Protein AF-A0A9X3AN51-F1 (afdb_monomer_lite)

pLDDT: mean 80.62, std 13.27, range [45.66, 94.44]

Radius of gyration: 24.49 Å; chains: 1; bounding box: 88×29×37 Å

Sequence (108 aa):
MTDPLPATTDEASLGEILGAALRSVAREPDDDHCDRLAARAQYQAALDLSDQLAGVFAVSSGEVFDALCSIPDNMLVLLESPEGWTALAGYVATDFGVPIVTYRPTIH

Foldseek 3Di:
DDDDDPDPDDPQDPCNVVVVVVVVVVPPPDPVRVVVVVVVLLLVLLLVLLVVCCVVLVHHSVLSSVLVVVDDPVLSVLSVDQVSSLVSSQVSCVVSVHPRDRDGDDDD

Structure (mmCIF, N/CA/C/O backbone):
data_AF-A0A9X3AN51-F1
#
_entry.id   AF-A0A9X3AN51-F1
#
loop_
_atom_site.group_PDB
_atom_site.id
_atom_site.type_symbol
_atom_site.label_atom_id
_atom_site.label_alt_id
_atom_site.label_comp_id
_atom_site.label_asym_id
_atom_site.label_entity_id
_atom_site.label_seq_id
_atom_site.pdbx_PDB_ins_code
_atom_site.Cartn_x
_atom_site.Cartn_y
_atom_site.Cartn_z
_atom_site.occupancy
_atom_site.B_iso_or_equiv
_atom_site.auth_seq_id
_atom_site.auth_comp_id
_atom_site.auth_asym_id
_atom_site.auth_atom_id
_atom_site.pdbx_PDB_model_num
ATOM 1 N N . MET A 1 1 ? 70.537 12.376 -16.002 1.00 46.62 1 MET A N 1
ATOM 2 C CA . MET A 1 1 ? 69.946 11.066 -16.328 1.00 46.62 1 MET A CA 1
ATOM 3 C C . MET A 1 1 ? 68.683 11.003 -15.498 1.00 46.62 1 MET A C 1
ATOM 5 O O . MET A 1 1 ? 68.744 10.657 -14.329 1.00 46.62 1 MET A O 1
ATOM 9 N N . THR A 1 2 ? 67.614 11.578 -16.043 1.00 46.19 2 THR A N 1
ATOM 10 C CA . THR A 1 2 ? 66.390 11.90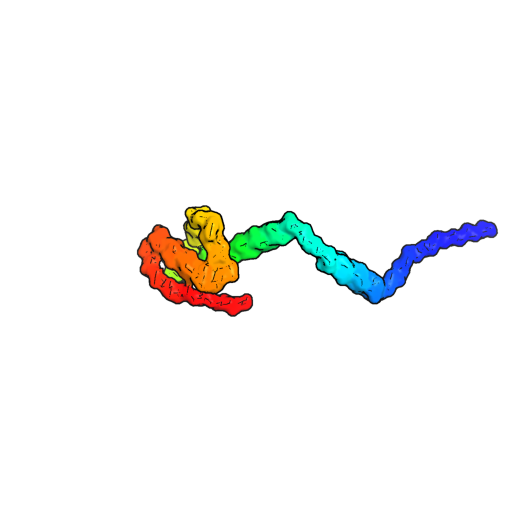5 -15.308 1.00 46.19 2 THR A CA 1
ATOM 11 C C . THR A 1 2 ? 65.282 11.076 -15.929 1.00 46.19 2 THR A C 1
ATOM 13 O O . THR A 1 2 ? 64.996 11.243 -17.113 1.00 46.19 2 THR A O 1
ATOM 16 N N . ASP A 1 3 ? 64.746 10.146 -15.147 1.00 47.12 3 ASP A N 1
ATOM 17 C CA . ASP A 1 3 ? 63.564 9.358 -15.484 1.00 47.12 3 ASP A CA 1
ATOM 18 C C . ASP A 1 3 ? 62.372 10.293 -15.761 1.00 47.12 3 ASP A C 1
ATOM 20 O O . ASP A 1 3 ? 62.112 11.185 -14.944 1.00 47.12 3 ASP A O 1
ATOM 24 N N . PRO A 1 4 ? 61.640 10.143 -16.878 1.00 52.09 4 PRO A N 1
ATOM 25 C CA . PRO A 1 4 ? 60.364 10.818 -17.044 1.00 52.09 4 PRO A CA 1
ATOM 26 C C . PRO A 1 4 ? 59.313 10.158 -16.139 1.00 52.09 4 PRO A C 1
ATOM 28 O O . PRO A 1 4 ? 59.048 8.960 -16.233 1.00 52.09 4 PRO A O 1
ATOM 31 N N . LEU A 1 5 ? 58.720 10.965 -15.253 1.00 53.88 5 LEU A N 1
ATOM 32 C CA . LEU A 1 5 ? 57.574 10.592 -14.421 1.00 53.88 5 LEU A CA 1
ATOM 33 C C . LEU A 1 5 ? 56.420 10.021 -15.273 1.00 53.88 5 LEU A C 1
ATOM 35 O O . LEU A 1 5 ? 56.190 10.506 -16.384 1.00 53.88 5 LEU A O 1
ATOM 39 N N . PRO A 1 6 ? 55.663 9.037 -14.752 1.00 52.00 6 PRO A N 1
ATOM 40 C CA . PRO A 1 6 ? 54.514 8.474 -15.448 1.00 52.00 6 PRO A CA 1
ATOM 41 C C . PRO A 1 6 ? 53.446 9.550 -15.652 1.00 52.00 6 PRO A C 1
ATOM 43 O O . PRO A 1 6 ? 53.080 10.257 -14.712 1.00 52.00 6 PRO A O 1
ATOM 46 N N . ALA A 1 7 ? 52.964 9.660 -16.893 1.00 48.53 7 ALA A N 1
ATOM 47 C CA . ALA A 1 7 ? 51.843 10.510 -17.262 1.00 48.53 7 ALA A CA 1
ATOM 48 C C . ALA A 1 7 ? 50.667 10.225 -16.321 1.00 48.53 7 ALA A C 1
ATOM 50 O O . ALA A 1 7 ? 50.156 9.106 -16.251 1.00 48.53 7 ALA A O 1
ATOM 51 N N . THR A 1 8 ? 50.299 11.243 -15.551 1.00 51.62 8 THR A N 1
ATOM 52 C CA . THR A 1 8 ? 49.121 11.248 -14.698 1.00 51.62 8 THR A CA 1
ATOM 53 C C . THR A 1 8 ? 47.890 10.966 -15.543 1.00 51.62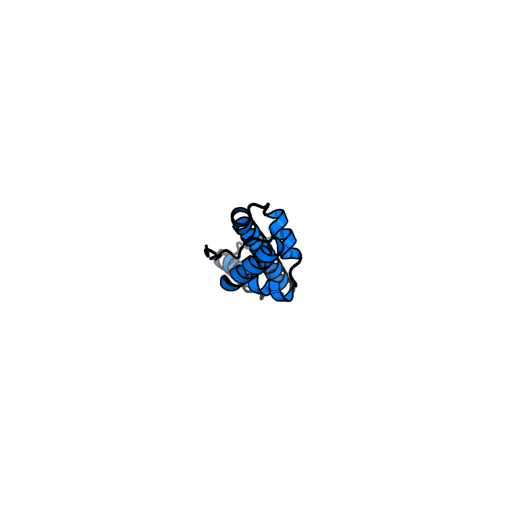 8 THR A C 1
ATOM 55 O O . THR A 1 8 ? 47.691 11.583 -16.587 1.00 51.62 8 THR A O 1
ATOM 58 N N . THR A 1 9 ? 47.109 10.012 -15.056 1.00 54.75 9 THR A N 1
ATOM 59 C CA . THR A 1 9 ? 45.788 9.581 -15.496 1.00 54.75 9 THR A CA 1
ATOM 60 C C . THR A 1 9 ? 44.962 10.703 -16.130 1.00 54.75 9 THR A C 1
ATOM 62 O O . THR A 1 9 ? 44.729 11.725 -15.489 1.00 54.75 9 THR A O 1
ATOM 65 N N . ASP A 1 10 ? 44.543 10.450 -17.373 1.00 54.47 10 ASP A N 1
ATOM 66 C CA . ASP A 1 10 ? 43.519 11.127 -18.177 1.00 54.47 10 ASP A CA 1
ATOM 67 C C . ASP A 1 10 ? 42.684 12.191 -17.447 1.00 54.47 10 ASP A C 1
ATOM 69 O O . ASP A 1 10 ? 41.839 11.882 -16.600 1.00 54.47 10 ASP A O 1
ATOM 73 N N . GLU A 1 11 ? 42.831 13.444 -17.882 1.00 62.84 11 GLU A N 1
ATOM 74 C CA . GLU A 1 11 ? 41.798 14.471 -17.753 1.00 62.84 11 GLU A CA 1
ATOM 75 C C . GLU A 1 11 ? 40.622 14.087 -18.660 1.00 62.84 11 GLU A C 1
ATOM 77 O O . GLU A 1 11 ? 40.445 14.639 -19.746 1.00 62.84 11 GLU A O 1
ATOM 82 N N . ALA A 1 12 ? 39.831 13.100 -18.235 1.00 67.12 12 ALA A N 1
ATOM 83 C CA . ALA A 1 12 ? 38.597 12.758 -18.924 1.00 67.12 12 ALA A CA 1
ATOM 84 C C . ALA A 1 12 ? 37.760 14.034 -19.065 1.00 67.12 12 ALA A C 1
ATOM 86 O O . ALA A 1 12 ? 37.432 14.705 -18.079 1.00 67.12 12 ALA A O 1
ATOM 87 N N . SER A 1 13 ? 37.432 14.392 -20.302 1.00 83.06 13 SER A N 1
ATOM 88 C CA . SER A 1 13 ? 36.639 15.582 -20.574 1.00 83.06 13 SER A CA 1
ATOM 89 C C . SER A 1 13 ? 35.270 15.454 -19.902 1.00 83.06 13 SER A C 1
ATOM 91 O O . SER A 1 13 ? 34.725 14.359 -19.757 1.00 83.06 13 SER A O 1
ATOM 93 N N . LEU A 1 14 ? 34.648 16.578 -19.530 1.00 75.56 14 LEU A N 1
ATOM 94 C CA . LEU A 1 14 ? 33.279 16.566 -18.991 1.00 75.56 14 LEU A CA 1
ATOM 95 C C . LEU A 1 14 ? 32.297 15.828 -19.919 1.00 75.56 14 LEU A C 1
ATOM 97 O O . LEU A 1 14 ? 31.362 15.196 -19.438 1.00 75.56 14 LEU A O 1
ATOM 101 N N . GLY A 1 15 ? 32.532 15.860 -21.236 1.00 82.56 15 GLY A N 1
ATOM 102 C CA . GLY A 1 15 ? 31.766 15.093 -22.218 1.00 82.56 15 GLY A CA 1
ATOM 103 C C . GLY A 1 15 ? 31.989 13.580 -22.124 1.00 82.56 15 GLY A C 1
ATOM 104 O O . GLY A 1 15 ? 31.036 12.819 -22.275 1.00 82.56 15 GLY A O 1
ATOM 105 N N . GLU A 1 16 ? 33.204 13.123 -21.824 1.00 84.50 16 GLU A N 1
ATOM 106 C CA . GLU A 1 16 ? 33.504 11.706 -21.582 1.00 84.50 16 GLU A CA 1
ATOM 107 C C . GLU A 1 16 ? 32.965 11.227 -20.239 1.00 84.50 16 GLU A C 1
ATOM 109 O O . GLU A 1 16 ? 32.404 10.135 -20.179 1.00 84.50 16 GLU A O 1
ATOM 114 N N . ILE A 1 17 ? 33.054 12.056 -19.195 1.00 84.00 17 ILE A N 1
ATOM 115 C CA . ILE A 1 17 ? 32.462 11.779 -17.881 1.00 84.00 17 ILE A CA 1
ATOM 116 C C . ILE A 1 17 ? 30.938 11.679 -18.011 1.0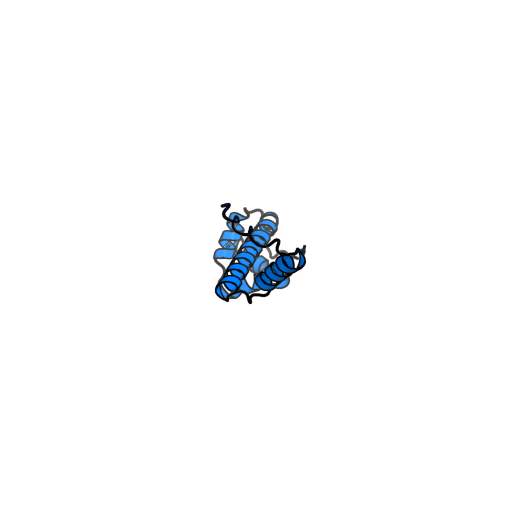0 84.00 17 ILE A C 1
ATOM 118 O O . ILE A 1 17 ? 30.343 10.693 -17.575 1.00 84.00 17 ILE A O 1
ATOM 122 N N . LEU A 1 18 ? 30.300 12.651 -18.671 1.00 79.50 18 LEU A N 1
ATOM 123 C CA . LEU A 1 18 ? 28.857 12.646 -18.908 1.00 79.50 18 LEU A CA 1
ATOM 124 C C . LEU A 1 18 ? 28.448 11.486 -19.822 1.00 79.50 18 LEU A C 1
ATOM 126 O O . LEU A 1 18 ? 27.469 10.801 -19.549 1.00 79.50 18 LEU A O 1
ATOM 130 N N . GLY A 1 19 ? 29.219 11.217 -20.875 1.00 82.75 19 GLY A N 1
ATOM 131 C CA . GLY A 1 19 ? 28.987 10.089 -21.771 1.00 82.75 19 GLY A CA 1
ATOM 132 C C . GLY A 1 19 ? 29.120 8.741 -21.061 1.00 82.75 19 GLY A C 1
ATOM 133 O O . GLY A 1 19 ? 28.333 7.834 -21.322 1.00 82.75 19 GLY A O 1
ATOM 134 N N . ALA A 1 20 ? 30.080 8.595 -20.147 1.00 80.06 20 ALA A N 1
ATOM 135 C CA . ALA A 1 20 ? 30.248 7.398 -19.329 1.00 80.06 20 ALA A CA 1
ATOM 136 C C . ALA A 1 20 ? 29.104 7.239 -18.320 1.00 80.06 20 ALA A C 1
ATOM 138 O O . ALA A 1 20 ? 28.548 6.147 -18.209 1.00 80.06 20 ALA A O 1
ATOM 139 N N . ALA A 1 21 ? 28.696 8.324 -17.655 1.00 75.75 21 ALA A N 1
ATOM 140 C CA . ALA A 1 21 ? 27.561 8.325 -16.739 1.00 75.75 21 ALA A CA 1
ATOM 141 C C . ALA A 1 21 ? 26.255 7.959 -17.465 1.00 75.75 21 ALA A C 1
ATOM 143 O O . ALA A 1 21 ? 25.544 7.051 -17.041 1.00 75.75 21 ALA A O 1
ATOM 144 N N . LEU A 1 22 ? 25.981 8.566 -18.621 1.00 77.88 22 LEU A N 1
ATOM 145 C CA . LEU A 1 22 ? 24.797 8.253 -19.423 1.00 77.88 22 LEU A CA 1
ATOM 146 C C . LEU A 1 22 ? 24.809 6.806 -19.927 1.00 77.88 22 LEU A C 1
ATOM 148 O O . LEU A 1 22 ? 23.780 6.146 -19.870 1.00 77.88 22 LEU A O 1
ATOM 152 N N . ARG A 1 23 ? 25.963 6.269 -20.346 1.00 78.69 23 ARG A N 1
ATOM 153 C CA . ARG A 1 23 ? 26.091 4.845 -20.708 1.00 78.69 23 ARG A CA 1
ATOM 154 C C . ARG A 1 23 ? 25.911 3.906 -19.515 1.00 78.69 23 ARG A C 1
ATOM 156 O O . ARG A 1 23 ? 25.392 2.812 -19.697 1.00 78.69 23 ARG A O 1
ATOM 163 N N . SER A 1 24 ? 26.318 4.315 -18.312 1.00 66.62 24 SER A N 1
ATOM 164 C CA . SER A 1 24 ? 26.080 3.525 -17.097 1.00 66.62 24 SER A CA 1
ATOM 165 C C . SER A 1 24 ? 24.609 3.494 -16.682 1.00 66.62 24 SER A C 1
ATOM 167 O O . SER A 1 24 ? 24.170 2.483 -16.149 1.00 66.62 24 SER A O 1
ATOM 169 N N . VAL A 1 25 ? 23.851 4.556 -16.979 1.00 65.44 25 VAL A N 1
ATOM 170 C CA . VAL A 1 25 ? 22.400 4.637 -16.733 1.00 65.44 25 VAL A CA 1
ATOM 171 C C . VAL A 1 25 ? 21.599 3.977 -17.862 1.00 65.44 25 VAL A C 1
ATOM 173 O O . VAL A 1 25 ? 20.538 3.423 -17.615 1.00 65.44 25 VAL A O 1
ATOM 176 N N . ALA A 1 26 ? 22.118 3.986 -19.093 1.00 61.94 26 ALA A N 1
ATOM 177 C CA . ALA A 1 26 ? 21.532 3.298 -20.247 1.00 61.94 26 ALA A CA 1
ATOM 178 C C . ALA A 1 26 ? 21.794 1.782 -20.260 1.00 61.94 26 ALA A C 1
ATOM 180 O O . ALA A 1 26 ? 21.395 1.096 -21.200 1.00 61.94 26 ALA A O 1
ATOM 181 N N . ARG A 1 27 ? 22.497 1.256 -19.251 1.00 65.94 27 ARG A N 1
ATOM 182 C CA . ARG A 1 27 ? 22.600 -0.183 -19.034 1.00 65.94 27 ARG A CA 1
ATOM 183 C C . ARG A 1 27 ? 21.204 -0.657 -18.646 1.00 65.94 27 ARG A C 1
ATOM 185 O O . ARG A 1 27 ? 20.654 -0.137 -17.679 1.00 65.94 27 ARG A O 1
ATOM 192 N N . GLU A 1 28 ? 20.634 -1.571 -19.430 1.00 65.06 28 GLU A N 1
ATOM 193 C CA . GLU A 1 28 ? 19.319 -2.137 -19.127 1.00 65.06 28 GLU A CA 1
ATOM 194 C C . GLU A 1 28 ? 19.324 -2.597 -17.665 1.00 65.06 28 GLU A C 1
ATOM 196 O O . GLU A 1 28 ? 20.271 -3.283 -17.253 1.00 65.06 28 GLU A O 1
ATOM 201 N N . PRO A 1 29 ? 18.365 -2.129 -16.848 1.00 67.62 29 PRO A N 1
ATOM 202 C CA . PRO A 1 29 ? 18.279 -2.581 -15.478 1.00 67.62 29 PRO A CA 1
ATOM 203 C C . PRO A 1 29 ? 18.102 -4.096 -15.509 1.00 67.62 29 PRO A C 1
ATOM 205 O O . PRO A 1 29 ? 17.249 -4.613 -16.222 1.00 67.62 29 PRO A O 1
ATOM 208 N N . ASP A 1 30 ? 18.961 -4.786 -14.768 1.00 78.69 30 ASP A N 1
ATOM 209 C CA . ASP A 1 30 ? 18.846 -6.222 -14.544 1.00 78.69 30 ASP A CA 1
ATOM 210 C C . ASP A 1 30 ? 17.459 -6.549 -13.966 1.00 78.69 30 ASP A C 1
ATOM 212 O O . ASP A 1 30 ? 16.903 -5.739 -13.214 1.00 78.69 30 ASP A O 1
ATOM 216 N N . ASP A 1 31 ? 16.915 -7.721 -14.286 1.00 81.25 31 ASP A N 1
ATOM 217 C CA . ASP A 1 31 ? 15.582 -8.144 -13.837 1.00 81.25 31 ASP A CA 1
ATOM 218 C C . ASP A 1 31 ? 15.501 -8.096 -12.295 1.00 81.25 31 ASP A C 1
ATOM 220 O O . ASP A 1 31 ? 14.574 -7.515 -11.727 1.00 81.25 31 ASP A O 1
ATOM 224 N N . ASP A 1 32 ? 16.572 -8.514 -11.606 1.00 84.25 32 ASP A N 1
ATOM 225 C CA . ASP A 1 32 ? 16.714 -8.425 -10.143 1.00 84.25 32 ASP A CA 1
ATOM 226 C C . ASP A 1 32 ? 16.683 -6.978 -9.606 1.00 84.25 32 ASP A C 1
ATOM 228 O O . ASP A 1 32 ? 16.384 -6.719 -8.432 1.00 84.25 32 ASP A O 1
ATOM 232 N N . HIS A 1 33 ? 17.093 -5.994 -10.409 1.00 81.50 33 HIS A N 1
ATOM 233 C CA . HIS A 1 33 ? 17.005 -4.582 -10.037 1.00 81.50 33 HIS A CA 1
ATOM 234 C C . HIS A 1 33 ? 15.571 -4.068 -10.170 1.00 81.50 33 HIS A C 1
ATOM 236 O O . HIS A 1 33 ? 15.086 -3.400 -9.251 1.00 81.50 33 HIS A O 1
ATOM 242 N N . CYS A 1 34 ? 14.898 -4.409 -11.270 1.00 80.94 34 CYS A N 1
ATOM 243 C CA . CYS A 1 34 ? 13.500 -4.064 -11.514 1.00 80.94 34 CYS A CA 1
ATOM 244 C C . CYS A 1 34 ? 12.580 -4.641 -10.431 1.00 80.94 34 CYS A C 1
ATOM 246 O O . CYS A 1 34 ? 11.799 -3.894 -9.840 1.00 80.94 34 CYS A O 1
ATOM 248 N N . ASP A 1 35 ? 12.747 -5.918 -10.084 1.00 84.38 35 ASP A N 1
ATOM 249 C CA . ASP A 1 35 ? 11.926 -6.594 -9.074 1.00 84.38 35 ASP A CA 1
ATOM 250 C C . ASP A 1 35 ? 12.081 -5.964 -7.684 1.00 84.38 35 ASP A C 1
ATOM 252 O O . ASP A 1 35 ? 11.101 -5.710 -6.980 1.00 84.38 35 ASP A O 1
ATOM 256 N N . ARG A 1 36 ? 13.314 -5.620 -7.286 1.00 84.56 36 ARG A N 1
ATOM 257 C CA . ARG A 1 36 ? 13.562 -4.927 -6.008 1.00 84.56 36 ARG A CA 1
ATOM 258 C C . ARG A 1 36 ? 12.967 -3.526 -5.980 1.00 84.56 36 ARG A C 1
ATOM 260 O O . ARG A 1 36 ? 12.512 -3.081 -4.924 1.00 84.56 36 ARG A O 1
ATOM 267 N N . LEU A 1 37 ? 12.997 -2.818 -7.107 1.00 86.12 37 LEU A N 1
ATOM 268 C CA . LEU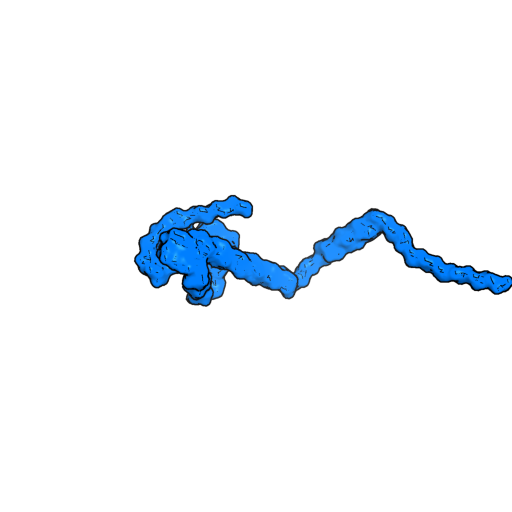 A 1 37 ? 12.401 -1.492 -7.209 1.00 86.12 37 LEU A CA 1
ATOM 269 C C . LEU A 1 37 ? 10.874 -1.574 -7.095 1.00 86.12 37 LEU A C 1
ATOM 271 O O . LEU A 1 37 ? 10.293 -0.801 -6.334 1.00 86.12 37 LEU A O 1
ATOM 275 N N . ALA A 1 38 ? 10.252 -2.540 -7.775 1.00 84.44 38 ALA A N 1
ATOM 276 C CA . ALA A 1 38 ? 8.817 -2.794 -7.702 1.00 84.44 38 ALA A CA 1
ATOM 277 C C . ALA A 1 38 ? 8.378 -3.166 -6.277 1.00 84.44 38 ALA A C 1
ATOM 279 O O . ALA A 1 38 ? 7.477 -2.532 -5.729 1.00 84.44 38 ALA A O 1
ATOM 280 N N . ALA A 1 39 ? 9.079 -4.100 -5.624 1.00 86.69 39 ALA A N 1
ATOM 281 C CA . ALA A 1 39 ? 8.795 -4.487 -4.241 1.00 86.69 39 ALA A CA 1
ATOM 282 C C . ALA A 1 39 ? 8.907 -3.299 -3.269 1.00 86.69 39 ALA A C 1
ATOM 284 O O . ALA A 1 39 ? 8.074 -3.120 -2.379 1.00 86.69 39 ALA A O 1
ATOM 285 N N . ARG A 1 40 ? 9.913 -2.434 -3.459 1.00 88.44 40 ARG A N 1
ATOM 286 C CA . ARG A 1 40 ? 10.075 -1.221 -2.650 1.00 88.44 40 ARG A CA 1
ATOM 287 C C . ARG A 1 40 ? 8.956 -0.208 -2.895 1.00 88.44 40 ARG A C 1
ATOM 289 O O . ARG A 1 40 ? 8.484 0.396 -1.935 1.00 88.44 40 ARG A O 1
ATOM 296 N N . ALA A 1 41 ? 8.553 -0.008 -4.149 1.00 87.25 41 ALA A N 1
ATOM 297 C CA . ALA A 1 41 ? 7.462 0.895 -4.501 1.00 87.25 41 ALA A CA 1
ATOM 298 C C . ALA A 1 41 ? 6.130 0.413 -3.908 1.00 87.25 41 ALA A C 1
ATOM 300 O O . ALA A 1 41 ? 5.403 1.207 -3.318 1.00 87.25 41 ALA A O 1
ATOM 301 N N . GLN A 1 42 ? 5.859 -0.891 -3.980 1.00 88.31 42 GLN A N 1
ATOM 302 C CA . GLN A 1 42 ? 4.670 -1.501 -3.392 1.00 88.31 42 GLN A CA 1
ATOM 303 C C . GLN A 1 42 ? 4.646 -1.364 -1.863 1.00 88.31 42 GLN A C 1
ATOM 305 O O . GLN A 1 42 ? 3.623 -0.981 -1.299 1.00 88.31 42 GLN A O 1
ATOM 310 N N . TYR A 1 43 ? 5.777 -1.602 -1.191 1.00 90.25 43 TYR A N 1
ATOM 311 C CA . TYR A 1 43 ? 5.896 -1.388 0.254 1.00 90.25 43 TYR A CA 1
ATOM 312 C C . TYR A 1 43 ? 5.633 0.074 0.641 1.00 90.25 43 TYR A C 1
ATOM 314 O O . TYR A 1 43 ? 4.889 0.341 1.582 1.00 90.25 43 TYR A O 1
ATOM 322 N N . GLN A 1 44 ? 6.195 1.029 -0.108 1.00 91.38 44 GLN A N 1
ATOM 323 C CA . GLN A 1 44 ? 5.953 2.451 0.138 1.00 91.38 44 GLN A CA 1
ATOM 324 C C . GLN A 1 44 ? 4.480 2.822 -0.077 1.00 91.38 44 GLN A C 1
ATOM 326 O O . GLN A 1 44 ? 3.901 3.499 0.764 1.00 91.38 44 GLN A O 1
ATOM 331 N N . ALA A 1 45 ? 3.855 2.325 -1.148 1.00 89.38 45 ALA A N 1
ATOM 332 C CA . ALA A 1 45 ? 2.434 2.532 -1.413 1.00 89.38 45 ALA A CA 1
ATOM 333 C C . ALA A 1 45 ? 1.550 2.002 -0.272 1.00 89.38 45 ALA A C 1
ATOM 335 O O . ALA A 1 45 ? 0.595 2.663 0.133 1.00 89.38 45 ALA A O 1
ATOM 336 N N . ALA A 1 46 ? 1.884 0.837 0.290 1.00 91.06 46 ALA A N 1
ATOM 337 C CA . ALA A 1 46 ? 1.171 0.279 1.435 1.00 91.06 46 ALA A CA 1
ATOM 338 C C . ALA A 1 46 ? 1.324 1.141 2.700 1.00 91.06 46 ALA A C 1
ATOM 340 O O . ALA A 1 46 ? 0.342 1.340 3.418 1.00 91.06 46 ALA A O 1
ATOM 341 N N . LEU A 1 47 ? 2.516 1.690 2.966 1.00 93.44 47 LEU A N 1
ATOM 342 C CA . LEU A 1 47 ? 2.728 2.631 4.074 1.00 93.44 47 LEU A CA 1
ATOM 343 C C . LEU A 1 47 ? 1.909 3.914 3.889 1.00 93.44 47 LEU A C 1
ATOM 345 O O . LEU A 1 47 ? 1.181 4.313 4.796 1.00 93.44 47 LEU A O 1
ATOM 349 N N . ASP A 1 48 ? 1.969 4.513 2.700 1.00 91.62 48 ASP A N 1
ATOM 350 C CA . ASP A 1 48 ? 1.263 5.758 2.393 1.00 91.62 48 ASP A CA 1
ATOM 351 C C . ASP A 1 48 ? -0.260 5.581 2.487 1.00 91.62 48 ASP A C 1
ATOM 353 O O . ASP A 1 48 ? -0.967 6.456 2.995 1.00 91.62 48 ASP A O 1
ATOM 357 N N . LEU A 1 49 ? -0.780 4.438 2.027 1.00 90.06 49 LEU A N 1
ATOM 358 C CA . LEU A 1 49 ? -2.187 4.078 2.188 1.00 90.06 49 LEU A CA 1
ATOM 359 C C . LEU A 1 49 ? -2.544 3.897 3.670 1.00 90.06 49 LEU A C 1
ATOM 361 O O . LEU A 1 49 ? -3.582 4.387 4.116 1.00 90.06 49 LEU A O 1
ATOM 365 N N . SER A 1 50 ? -1.680 3.234 4.440 1.00 93.44 50 SER A N 1
ATOM 366 C CA . SER A 1 50 ? -1.900 2.984 5.868 1.00 93.44 50 SER A CA 1
ATOM 367 C C . SER A 1 50 ? -2.000 4.275 6.671 1.00 93.44 50 SER A C 1
ATOM 369 O O . SER A 1 50 ? -2.927 4.438 7.463 1.00 93.44 50 SER A O 1
ATOM 371 N N . ASP A 1 51 ? -1.096 5.223 6.425 1.00 92.44 51 ASP A N 1
ATOM 372 C CA . ASP A 1 51 ? -1.106 6.528 7.088 1.00 92.44 51 ASP A CA 1
ATOM 373 C C . ASP A 1 51 ? -2.364 7.338 6.745 1.00 92.44 51 ASP A C 1
ATOM 375 O O . ASP A 1 51 ? -2.958 7.978 7.616 1.00 92.44 51 ASP A O 1
ATOM 379 N N . GLN A 1 52 ? -2.823 7.274 5.493 1.00 89.75 52 GLN A N 1
ATOM 380 C CA . GLN A 1 52 ? -4.040 7.968 5.074 1.00 89.75 52 GLN A CA 1
ATOM 381 C C . GLN A 1 52 ? -5.305 7.364 5.691 1.00 89.75 52 GLN A C 1
ATOM 383 O O . GLN A 1 52 ? -6.210 8.100 6.093 1.00 89.75 52 GLN A O 1
ATOM 388 N N . LEU A 1 53 ? -5.381 6.037 5.784 1.00 90.06 53 LEU A N 1
ATOM 389 C CA . LEU A 1 53 ? -6.549 5.341 6.322 1.00 90.06 53 LEU A CA 1
ATOM 390 C C . LEU A 1 53 ? -6.596 5.333 7.851 1.00 90.06 53 LEU A C 1
ATOM 392 O O . LEU A 1 53 ? -7.692 5.338 8.407 1.00 90.06 53 LEU A O 1
ATOM 396 N N . ALA A 1 54 ? -5.454 5.399 8.537 1.00 91.44 54 ALA A N 1
ATOM 397 C CA . ALA A 1 54 ? -5.386 5.465 9.999 1.00 91.44 54 ALA A CA 1
ATOM 398 C C . ALA A 1 54 ? -6.275 6.584 10.570 1.00 91.44 54 ALA A C 1
ATOM 400 O O . ALA A 1 54 ? -7.091 6.360 11.467 1.00 91.44 54 ALA A O 1
ATOM 401 N N . GLY A 1 55 ? -6.195 7.781 9.977 1.00 85.88 55 GLY A N 1
ATOM 402 C CA . GLY A 1 55 ? -7.029 8.920 10.366 1.00 85.88 55 GLY A CA 1
ATOM 403 C C . GLY A 1 55 ? -8.520 8.730 10.066 1.00 85.88 55 GLY A C 1
ATOM 404 O O . GLY A 1 55 ? -9.362 9.268 10.781 1.00 85.88 55 GLY A O 1
ATOM 405 N N . VAL A 1 56 ? -8.856 7.949 9.036 1.00 87.00 56 VAL A N 1
ATOM 406 C CA . VAL A 1 56 ? -10.243 7.670 8.626 1.00 87.00 56 VAL A CA 1
ATOM 407 C C . VAL A 1 56 ? -10.881 6.607 9.519 1.00 87.00 56 VAL A C 1
ATOM 409 O O . VAL A 1 56 ? -12.050 6.726 9.881 1.00 87.00 56 VAL A O 1
ATOM 412 N N . PHE A 1 57 ? -10.120 5.579 9.884 1.00 88.81 57 PHE A N 1
ATOM 413 C CA . PHE A 1 57 ? -10.587 4.444 10.681 1.00 88.81 57 PHE A CA 1
ATOM 414 C C . PHE A 1 57 ? -10.457 4.674 12.191 1.00 88.81 57 PHE A C 1
ATOM 416 O O . PHE A 1 57 ? -11.005 3.898 12.967 1.00 88.81 57 PHE A O 1
ATOM 423 N N . ALA A 1 58 ? -9.779 5.750 12.609 1.00 89.00 58 ALA A N 1
ATOM 424 C CA . ALA A 1 58 ? -9.457 6.044 14.007 1.00 89.00 58 ALA A CA 1
ATOM 425 C C . ALA A 1 58 ? -8.647 4.923 14.694 1.00 89.00 58 ALA A C 1
ATOM 427 O O . ALA A 1 58 ? -8.819 4.662 15.885 1.00 89.00 58 ALA A O 1
ATOM 428 N N . VAL A 1 59 ? -7.746 4.291 13.937 1.00 91.69 59 VAL A N 1
ATOM 429 C CA . VAL A 1 59 ? -6.793 3.263 14.395 1.00 91.69 59 VAL A CA 1
ATOM 430 C C . VAL A 1 59 ? -5.364 3.699 14.064 1.00 91.69 59 VAL A C 1
ATOM 432 O O . VAL A 1 59 ? -5.155 4.718 13.401 1.00 91.69 59 VAL A O 1
ATOM 435 N N . SER A 1 60 ? -4.358 2.968 14.536 1.00 94.44 60 SER A N 1
ATOM 436 C CA . SER A 1 60 ? -2.963 3.264 14.195 1.00 94.44 60 SER A CA 1
ATOM 437 C C . SER A 1 60 ? -2.627 2.852 12.758 1.00 94.44 60 SER A C 1
ATOM 439 O O . SER A 1 60 ? -3.180 1.887 12.233 1.00 94.44 60 SER A O 1
ATOM 441 N N . SER A 1 61 ? -1.674 3.538 12.117 1.00 93.19 61 SER A N 1
ATOM 442 C CA . SER A 1 61 ? -1.207 3.127 10.784 1.00 93.19 61 SER A CA 1
ATOM 443 C C . SER A 1 61 ? -0.543 1.751 10.792 1.00 93.19 61 SER A C 1
ATOM 445 O O . SER A 1 61 ? -0.653 1.033 9.806 1.00 93.19 61 SER A O 1
ATOM 447 N N . GLY A 1 62 ? 0.050 1.336 11.918 1.00 93.75 62 GLY A N 1
ATOM 448 C CA . GLY A 1 62 ? 0.548 -0.028 12.108 1.00 93.75 62 GLY A CA 1
ATOM 449 C C . GLY A 1 62 ? -0.558 -1.080 12.003 1.00 93.75 62 GLY A C 1
ATOM 450 O O . GLY A 1 62 ? -0.396 -2.047 11.273 1.00 93.75 62 GLY A O 1
ATOM 451 N N . GLU A 1 63 ? -1.710 -0.857 12.642 1.00 94.00 63 GLU A N 1
ATOM 452 C CA . GLU A 1 63 ? -2.854 -1.778 12.539 1.00 94.00 63 GLU A CA 1
ATOM 453 C C . GLU A 1 63 ? -3.388 -1.855 11.103 1.00 94.00 63 GLU A C 1
ATOM 455 O O . GLU A 1 63 ? -3.671 -2.945 10.609 1.00 94.00 63 GLU A O 1
ATOM 460 N N . VAL A 1 64 ? -3.485 -0.720 10.400 1.00 93.88 64 VAL A N 1
ATOM 461 C CA . VAL A 1 64 ? -3.896 -0.715 8.984 1.00 93.88 64 VAL A CA 1
ATOM 462 C C . VAL A 1 64 ? -2.888 -1.461 8.112 1.00 93.88 64 VAL A C 1
ATOM 464 O O . VAL A 1 64 ? -3.284 -2.235 7.240 1.00 93.88 64 VAL A O 1
ATOM 467 N N . PHE A 1 65 ? -1.596 -1.255 8.353 1.00 94.38 65 PHE A N 1
ATOM 468 C CA . PHE A 1 65 ? -0.534 -1.928 7.618 1.00 94.38 65 PHE A CA 1
ATOM 469 C C . PHE A 1 65 ? -0.548 -3.441 7.865 1.00 94.38 65 PHE A C 1
ATOM 471 O O . PHE A 1 65 ? -0.422 -4.220 6.920 1.00 94.38 65 PHE A O 1
ATOM 478 N N . ASP A 1 66 ? -0.777 -3.870 9.106 1.00 94.38 66 ASP A N 1
ATOM 479 C CA . ASP A 1 66 ? -0.932 -5.282 9.460 1.00 94.38 66 ASP A CA 1
ATOM 480 C C . ASP A 1 66 ? -2.146 -5.899 8.747 1.00 94.38 66 ASP A C 1
ATOM 482 O O . ASP A 1 66 ? -2.055 -7.003 8.202 1.00 94.38 66 ASP A O 1
ATOM 486 N N . ALA A 1 67 ? -3.261 -5.166 8.662 1.00 92.56 67 ALA A N 1
ATOM 487 C CA . ALA A 1 67 ? -4.426 -5.595 7.893 1.00 92.56 67 ALA A CA 1
ATOM 488 C C . ALA A 1 67 ? -4.109 -5.708 6.390 1.00 92.56 67 ALA A C 1
ATOM 490 O O . ALA A 1 67 ? -4.490 -6.696 5.761 1.00 92.56 67 ALA A O 1
ATOM 491 N N . LEU A 1 68 ? -3.351 -4.768 5.809 1.00 91.38 68 LEU A N 1
ATOM 492 C CA . LEU A 1 68 ? -2.866 -4.871 4.425 1.00 91.38 68 LEU A CA 1
ATOM 493 C C . LEU A 1 68 ? -1.951 -6.089 4.219 1.00 91.38 68 LEU A C 1
ATOM 495 O O . LEU A 1 68 ? -2.041 -6.736 3.179 1.00 91.38 68 LEU A O 1
ATOM 499 N N . CYS A 1 69 ? -1.129 -6.455 5.206 1.00 91.56 69 CYS A N 1
ATOM 500 C CA . CYS A 1 69 ? -0.282 -7.654 5.153 1.00 91.56 69 CYS A CA 1
ATOM 501 C C . CYS A 1 69 ? -1.077 -8.969 5.185 1.00 91.56 69 CYS A C 1
ATOM 503 O O . CYS A 1 69 ? -0.535 -10.021 4.851 1.00 91.56 69 CYS A O 1
ATOM 505 N N . SER A 1 70 ? -2.349 -8.932 5.592 1.00 91.00 70 SER A N 1
ATOM 506 C CA . SER A 1 70 ? -3.243 -10.096 5.551 1.00 91.00 70 SER A CA 1
ATOM 507 C C . SER A 1 70 ? -3.919 -10.295 4.187 1.00 91.00 70 SER A C 1
ATOM 509 O O . SER A 1 70 ? -4.560 -11.324 3.950 1.00 91.00 70 SER A O 1
ATOM 511 N N . ILE A 1 71 ? -3.787 -9.318 3.282 1.00 90.00 71 ILE A N 1
ATOM 512 C CA . ILE A 1 71 ? -4.377 -9.354 1.946 1.00 90.00 71 ILE A CA 1
ATOM 513 C C . ILE A 1 71 ? -3.574 -10.311 1.054 1.00 90.00 71 ILE A C 1
ATOM 515 O O . ILE A 1 71 ? -2.346 -10.280 1.073 1.00 90.00 71 ILE A O 1
ATOM 519 N N . PRO A 1 72 ? -4.239 -11.136 0.225 1.00 88.31 72 PRO A N 1
ATOM 520 C CA . PRO A 1 72 ? -3.554 -11.986 -0.742 1.00 88.31 72 PRO A CA 1
ATOM 521 C C . PRO A 1 72 ? -2.649 -11.202 -1.705 1.00 88.31 72 PRO A C 1
ATOM 523 O O . PRO A 1 72 ? -3.073 -10.196 -2.276 1.00 88.31 72 PRO A O 1
ATOM 526 N N . ASP A 1 73 ? -1.449 -11.720 -1.979 1.00 86.00 73 ASP A N 1
ATOM 527 C CA . ASP A 1 73 ? -0.447 -11.081 -2.850 1.00 86.00 73 ASP A CA 1
ATOM 528 C C . ASP A 1 73 ? -0.997 -10.679 -4.227 1.00 86.00 73 ASP A C 1
ATOM 530 O O . ASP A 1 73 ? -0.665 -9.625 -4.767 1.00 86.00 73 ASP A O 1
ATOM 534 N N . ASN A 1 74 ? -1.905 -11.482 -4.794 1.00 85.25 74 ASN A N 1
ATOM 535 C CA . ASN A 1 74 ? -2.522 -11.201 -6.092 1.00 85.25 74 ASN A CA 1
ATOM 536 C C . ASN A 1 74 ? -3.426 -9.956 -6.088 1.00 85.25 74 ASN A C 1
ATOM 538 O O . ASN A 1 74 ? -3.783 -9.469 -7.157 1.00 85.25 74 ASN A O 1
ATOM 542 N N . MET A 1 75 ? -3.821 -9.457 -4.915 1.00 85.94 75 MET A N 1
ATOM 543 C CA . MET A 1 75 ? -4.557 -8.204 -4.753 1.00 85.94 75 MET A CA 1
ATOM 544 C C . MET A 1 75 ? -3.632 -7.017 -4.470 1.00 85.94 75 MET A C 1
ATOM 546 O O . MET A 1 75 ? -4.058 -5.879 -4.651 1.00 85.94 75 MET A O 1
ATOM 550 N N . LEU A 1 76 ? -2.366 -7.241 -4.101 1.00 83.25 76 LEU A N 1
ATOM 551 C CA . LEU A 1 76 ? -1.404 -6.157 -3.877 1.00 83.25 76 LEU A CA 1
ATOM 552 C C . LEU A 1 76 ? -1.026 -5.424 -5.173 1.00 83.25 76 LEU A C 1
ATOM 554 O O . LEU A 1 76 ? -0.574 -4.283 -5.116 1.00 83.25 76 LEU A O 1
ATOM 558 N N . VAL A 1 77 ? -1.278 -6.025 -6.342 1.00 87.06 77 VAL A N 1
ATOM 559 C CA . VAL A 1 77 ? -1.188 -5.346 -7.652 1.00 87.06 77 VAL A CA 1
ATOM 560 C C . VAL A 1 77 ? -2.103 -4.116 -7.732 1.00 87.06 77 VAL A C 1
ATOM 562 O O . VAL A 1 77 ? -1.845 -3.176 -8.475 1.00 87.06 77 VAL A O 1
ATOM 565 N N . LEU A 1 78 ? -3.168 -4.068 -6.924 1.00 87.88 78 LEU A N 1
ATOM 566 C CA . LEU A 1 78 ? -4.077 -2.925 -6.875 1.00 87.88 78 LEU A CA 1
ATOM 567 C C . LEU A 1 78 ? -3.403 -1.661 -6.313 1.00 87.88 78 LEU A C 1
ATOM 569 O O . LEU A 1 78 ? -3.866 -0.558 -6.598 1.00 87.88 78 LEU A O 1
ATOM 573 N N . LEU A 1 79 ? -2.282 -1.788 -5.593 1.00 86.62 79 LEU A N 1
ATOM 574 C CA . LEU A 1 79 ? -1.486 -0.643 -5.135 1.00 86.62 79 LEU A CA 1
ATOM 575 C C . LEU A 1 79 ? -0.837 0.144 -6.288 1.00 86.62 79 LEU A C 1
ATOM 577 O O . LEU A 1 79 ? -0.335 1.242 -6.069 1.00 86.62 79 LEU A O 1
ATOM 581 N N . GLU A 1 80 ? -0.874 -0.365 -7.517 1.00 87.19 80 GLU A N 1
ATOM 582 C CA . GLU A 1 80 ? -0.341 0.328 -8.694 1.00 87.19 80 GLU A CA 1
ATOM 583 C C . GLU A 1 80 ? -1.301 1.386 -9.262 1.00 87.19 80 GLU A C 1
ATOM 585 O O . GLU A 1 80 ? -0.923 2.147 -10.153 1.00 87.19 80 GLU A O 1
ATOM 590 N N . SER A 1 81 ? -2.544 1.453 -8.767 1.00 86.88 81 SER A N 1
ATOM 591 C CA . SER A 1 81 ? -3.558 2.382 -9.279 1.00 86.88 81 SER A CA 1
ATOM 592 C C . SER A 1 81 ? -4.349 3.083 -8.168 1.00 86.88 81 SER A C 1
ATOM 594 O O . SER A 1 81 ? -4.681 2.456 -7.160 1.00 86.88 81 SER A O 1
ATOM 596 N N . PRO A 1 82 ? -4.738 4.355 -8.364 1.00 84.25 82 PRO A N 1
ATOM 597 C CA . PRO A 1 82 ? -5.626 5.079 -7.452 1.00 84.25 82 PRO A CA 1
ATOM 598 C C . PRO A 1 82 ? -6.931 4.324 -7.151 1.00 84.25 82 PRO A C 1
ATOM 600 O O . PRO A 1 82 ? -7.367 4.230 -6.005 1.00 84.25 82 PRO A O 1
ATOM 603 N N . GLU A 1 83 ? -7.556 3.743 -8.173 1.00 86.38 83 GLU A N 1
ATOM 604 C CA . GLU A 1 83 ? -8.796 2.980 -8.033 1.00 86.38 83 GLU A CA 1
ATOM 605 C C . GLU A 1 83 ? -8.586 1.716 -7.194 1.00 86.38 83 GLU A C 1
ATOM 607 O O . GLU A 1 83 ? -9.446 1.338 -6.393 1.00 86.38 83 GLU A O 1
ATOM 612 N N . GLY A 1 84 ? -7.426 1.079 -7.344 1.00 88.75 84 GLY A N 1
ATOM 613 C CA . GLY A 1 84 ? -7.048 -0.075 -6.549 1.00 88.75 84 GLY A CA 1
ATOM 614 C C . GLY A 1 84 ? -6.809 0.267 -5.077 1.00 88.75 84 GLY A C 1
ATOM 615 O O . GLY A 1 84 ? -7.225 -0.501 -4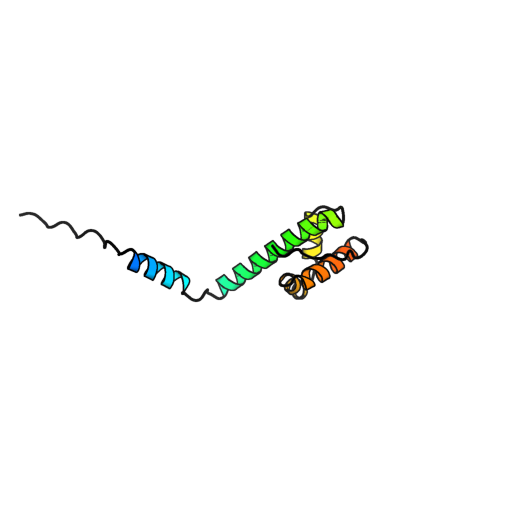.212 1.00 88.75 84 GLY A O 1
ATOM 616 N N . TRP A 1 85 ? -6.279 1.452 -4.762 1.00 90.56 85 TRP A N 1
ATOM 617 C CA . TRP A 1 85 ? -6.178 1.923 -3.374 1.00 90.56 85 TRP A CA 1
ATOM 618 C C . TRP A 1 85 ? -7.558 2.101 -2.736 1.00 90.56 85 TRP A C 1
ATOM 620 O O . TRP A 1 85 ? -7.757 1.720 -1.586 1.00 90.56 85 TRP A O 1
ATOM 630 N N . THR A 1 86 ? -8.542 2.615 -3.481 1.00 89.69 86 THR A N 1
ATOM 631 C CA . THR A 1 86 ? -9.936 2.686 -3.010 1.00 89.69 86 THR A CA 1
ATOM 632 C C . THR A 1 86 ? -10.525 1.298 -2.756 1.00 89.69 86 THR A C 1
ATOM 634 O O . THR A 1 86 ? -11.210 1.101 -1.751 1.00 89.69 86 THR A O 1
ATOM 637 N N . ALA A 1 87 ? -10.251 0.325 -3.628 1.00 90.19 87 ALA A N 1
ATOM 638 C CA . ALA A 1 87 ? -10.705 -1.050 -3.431 1.00 90.19 87 ALA A CA 1
ATOM 639 C C . ALA A 1 87 ? -10.079 -1.686 -2.177 1.00 90.19 87 ALA A C 1
ATOM 641 O O . ALA A 1 87 ? -10.794 -2.278 -1.367 1.00 90.19 87 ALA A O 1
ATOM 642 N N . LEU A 1 88 ? -8.769 -1.506 -1.980 1.00 90.50 88 LEU A N 1
ATOM 643 C CA . LEU A 1 88 ? -8.048 -1.985 -0.798 1.00 90.50 88 LEU A CA 1
ATOM 644 C C . LEU A 1 88 ? -8.540 -1.299 0.480 1.00 90.50 88 LEU A C 1
ATOM 646 O O . LEU A 1 88 ? -8.782 -1.973 1.475 1.00 90.50 88 LEU A O 1
ATOM 650 N N . ALA A 1 89 ? -8.79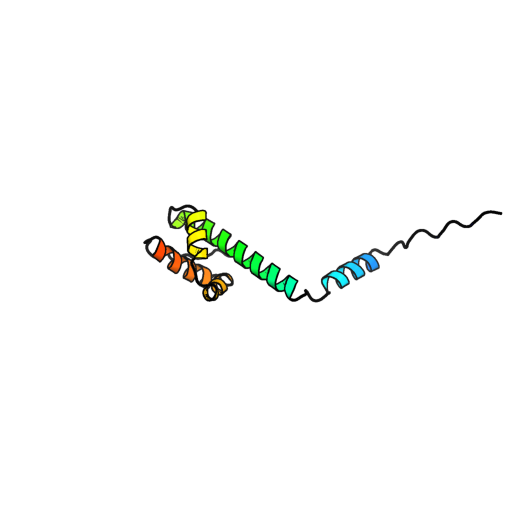2 0.009 0.442 1.00 90.25 89 ALA A N 1
ATOM 651 C CA . ALA A 1 89 ? -9.379 0.735 1.563 1.00 90.25 89 ALA A CA 1
ATOM 652 C C . ALA A 1 89 ? -10.745 0.164 1.972 1.00 90.25 89 ALA A C 1
ATOM 654 O O . ALA A 1 89 ? -11.012 0.006 3.159 1.00 90.25 89 ALA A O 1
ATOM 655 N N . GLY A 1 90 ? -11.603 -0.186 1.007 1.00 89.31 90 GLY A N 1
ATOM 656 C CA . GLY A 1 90 ? -12.889 -0.833 1.286 1.00 89.31 90 GLY A CA 1
ATOM 657 C C . GLY A 1 90 ? -12.741 -2.242 1.871 1.00 89.31 90 GLY A C 1
ATOM 658 O O . GLY A 1 90 ? -13.490 -2.619 2.776 1.00 89.31 90 GLY A O 1
ATOM 659 N N . TYR A 1 91 ? -11.755 -3.004 1.391 1.00 89.94 91 TYR A N 1
ATOM 660 C CA . TYR A 1 91 ? -11.434 -4.322 1.936 1.00 89.94 91 TYR A CA 1
ATOM 661 C C . TYR A 1 91 ? -10.993 -4.217 3.401 1.00 89.94 91 TYR A C 1
ATOM 663 O O . TYR A 1 91 ? -11.587 -4.848 4.272 1.00 89.94 91 TYR A O 1
ATOM 671 N N . VAL A 1 92 ? -10.028 -3.342 3.688 1.00 90.56 92 VAL A N 1
ATOM 672 C CA . VAL A 1 92 ? -9.508 -3.124 5.043 1.00 90.56 92 VAL A CA 1
ATOM 673 C C . VAL A 1 92 ? -10.569 -2.523 5.970 1.00 90.56 92 VAL A C 1
ATOM 675 O O . VAL A 1 92 ? -10.687 -2.938 7.118 1.00 90.56 92 VAL A O 1
ATOM 678 N N . ALA A 1 93 ? -11.416 -1.612 5.480 1.00 89.88 93 ALA A N 1
ATOM 679 C CA . ALA A 1 93 ? -12.530 -1.071 6.263 1.00 89.88 93 ALA A CA 1
ATOM 680 C C . ALA A 1 93 ? -13.476 -2.175 6.768 1.00 89.88 93 ALA A C 1
ATOM 682 O O . ALA A 1 93 ? -13.992 -2.084 7.881 1.00 89.88 93 ALA A O 1
ATOM 683 N N . THR A 1 94 ? -13.668 -3.234 5.972 1.00 88.00 94 THR A N 1
ATOM 684 C CA . THR A 1 94 ? -14.490 -4.388 6.361 1.00 88.00 94 THR A CA 1
ATOM 685 C C . THR A 1 94 ? -13.866 -5.154 7.528 1.00 88.00 94 THR A C 1
ATOM 687 O O . THR A 1 94 ? -14.596 -5.570 8.426 1.00 88.00 94 THR A O 1
ATOM 690 N N . ASP A 1 95 ? -12.537 -5.285 7.552 1.00 88.06 95 ASP A N 1
ATOM 691 C CA . ASP A 1 95 ? -11.796 -5.969 8.621 1.00 88.06 95 ASP A CA 1
ATOM 692 C C . ASP A 1 95 ? -11.910 -5.226 9.964 1.00 88.06 95 ASP A C 1
ATOM 694 O O . ASP A 1 95 ? -12.128 -5.829 11.014 1.00 88.06 95 ASP A O 1
ATOM 698 N N . PHE A 1 96 ? -11.906 -3.891 9.921 1.00 88.38 96 PHE A N 1
ATOM 699 C CA . PHE A 1 96 ? -12.110 -3.039 11.098 1.00 88.38 96 PHE A CA 1
ATOM 700 C C . PHE A 1 96 ? -13.587 -2.777 11.449 1.00 88.38 96 PHE A C 1
ATOM 702 O O . PHE A 1 96 ? -13.876 -2.087 12.428 1.00 88.38 96 PHE A O 1
ATOM 709 N N . GLY A 1 97 ? -14.543 -3.291 10.667 1.00 87.06 97 GLY A N 1
ATOM 710 C CA . GLY A 1 97 ? -15.974 -3.037 10.872 1.00 87.06 97 GLY A CA 1
ATOM 711 C C . GLY A 1 97 ? -16.392 -1.575 10.657 1.00 87.06 97 GLY A C 1
ATOM 712 O O . GLY A 1 97 ? -17.421 -1.138 11.180 1.00 87.06 97 GLY A O 1
ATOM 713 N N . VAL A 1 98 ? -15.605 -0.809 9.899 1.00 85.38 98 VAL A N 1
ATOM 714 C CA . VAL A 1 98 ? -15.864 0.600 9.583 1.00 85.38 98 VAL A CA 1
ATOM 715 C C . VAL A 1 98 ? -16.722 0.673 8.312 1.00 85.38 98 VAL A C 1
ATOM 717 O O . VAL A 1 98 ? -16.462 -0.052 7.349 1.00 85.38 98 VAL A O 1
ATOM 720 N N . PRO A 1 99 ? -17.760 1.531 8.253 1.00 78.44 99 PRO A N 1
ATOM 721 C CA . PRO A 1 99 ? -18.514 1.728 7.020 1.00 78.44 99 PRO A CA 1
ATOM 722 C C . PRO A 1 99 ? -17.587 2.192 5.894 1.00 78.44 99 PRO A C 1
ATOM 724 O O . PRO A 1 99 ? -16.743 3.059 6.105 1.00 78.44 99 PRO A O 1
ATOM 727 N N . ILE A 1 100 ? -17.769 1.627 4.696 1.00 67.25 100 ILE A N 1
ATOM 728 C CA . ILE A 1 100 ? -16.949 1.942 3.521 1.00 67.25 100 ILE A CA 1
ATOM 729 C C . ILE A 1 100 ? -17.001 3.451 3.274 1.00 67.25 100 ILE A C 1
ATOM 731 O O . ILE A 1 100 ? -18.024 4.004 2.865 1.00 67.25 100 ILE A O 1
ATOM 735 N N . VAL A 1 101 ? -15.881 4.116 3.535 1.00 65.38 101 VAL A N 1
ATOM 736 C CA . VAL A 1 101 ? -15.706 5.533 3.244 1.00 65.38 101 VAL A CA 1
ATOM 737 C C . VAL A 1 101 ? -15.271 5.641 1.790 1.00 65.38 101 VAL A C 1
ATOM 739 O O . VAL A 1 101 ? -14.423 4.873 1.337 1.00 65.38 101 VAL A O 1
ATOM 742 N N . THR A 1 102 ? -15.844 6.584 1.039 1.00 69.94 102 THR A N 1
ATOM 743 C CA . THR A 1 102 ? -15.402 6.888 -0.328 1.00 69.94 102 THR A CA 1
ATOM 744 C C . THR A 1 102 ? -13.999 7.496 -0.277 1.00 69.94 102 THR A C 1
ATOM 746 O O . THR A 1 102 ? -13.834 8.714 -0.318 1.00 69.94 102 THR A O 1
ATOM 749 N N . TYR A 1 103 ? -12.985 6.647 -0.139 1.00 74.19 103 TYR A N 1
ATOM 750 C CA . TYR A 1 103 ? -11.590 7.046 -0.158 1.00 74.19 103 TYR A CA 1
ATOM 751 C C . TYR A 1 103 ? -11.209 7.438 -1.588 1.00 74.19 103 TYR A C 1
ATOM 753 O O . TYR A 1 103 ? -11.347 6.641 -2.519 1.00 74.19 103 TYR A O 1
ATOM 761 N N . ARG A 1 104 ? -10.770 8.686 -1.767 1.00 78.31 104 ARG A N 1
ATOM 762 C CA . ARG A 1 104 ? -10.203 9.186 -3.022 1.00 78.31 104 ARG A CA 1
ATOM 763 C C . ARG A 1 104 ? -8.733 9.517 -2.780 1.00 78.31 104 ARG A C 1
ATOM 765 O O . ARG A 1 104 ? -8.481 10.555 -2.166 1.00 78.31 104 ARG A O 1
ATOM 772 N N . PRO A 1 105 ? -7.789 8.679 -3.235 1.00 72.00 105 PRO A N 1
ATOM 773 C CA . PRO A 1 105 ? -6.375 9.001 -3.112 1.00 72.00 105 PRO A CA 1
ATOM 774 C C . PRO A 1 105 ? -6.066 10.290 -3.880 1.00 72.00 105 PRO A C 1
ATOM 776 O O . PRO A 1 105 ? -6.487 10.472 -5.027 1.00 72.00 105 PRO A O 1
ATOM 779 N N . THR A 1 106 ? -5.344 11.205 -3.243 1.00 65.25 106 THR A N 1
ATOM 780 C CA . THR A 1 106 ? -4.770 12.378 -3.903 1.00 65.25 106 THR A CA 1
ATOM 781 C C . THR A 1 106 ? -3.407 11.991 -4.458 1.00 65.25 106 THR A C 1
ATOM 783 O O . THR A 1 106 ? -2.476 11.767 -3.690 1.00 65.25 106 THR A O 1
ATOM 786 N N . ILE A 1 107 ? -3.289 11.883 -5.784 1.00 57.12 107 ILE A N 1
ATOM 787 C CA . ILE A 1 107 ? -1.990 11.693 -6.443 1.00 57.12 107 ILE A CA 1
ATOM 788 C C . ILE A 1 107 ? -1.175 12.978 -6.235 1.00 57.12 107 ILE A C 1
ATOM 790 O O . ILE A 1 107 ? -1.646 14.059 -6.606 1.00 57.12 107 ILE A O 1
ATOM 794 N N . HIS A 1 108 ? 0.011 12.862 -5.637 1.00 45.66 108 HIS A N 1
ATOM 795 C CA . HIS A 1 108 ? 0.995 13.940 -5.503 1.00 45.66 108 HIS A CA 1
ATOM 796 C C . HIS A 1 108 ? 2.221 13.661 -6.365 1.00 45.66 108 HIS A C 1
ATOM 798 O O . HIS A 1 108 ? 2.630 12.482 -6.435 1.00 45.66 108 HIS A O 1
#

Secondary structure (DSSP, 8-state):
--PPPPPP-----HHHHHHHHHHHHSSPPPHHHHHHHHHHHHHHHHHHHHHHHHHHHTS-HHHHHHHHHTS-HHHHGGGGSHHHHHHHHHHHHHHTT-----------

Organism: NCBI:txid2976475